Protein AF-A0A7W0GDZ5-F1 (afdb_monomer)

pLDDT: mean 88.24, std 15.5, range [43.22, 98.62]

Secondary structure (DSSP, 8-state):
-HHHHHTTTT---EEEE--HHHHHHHHHH--SS-SPPPPTT-S--HHHHHHHHHTTTT---SEEEETTTS-HHHHHHHHHHHHHT----HHHHHTSPPPTTPPPPP----

Solvent-accessible surface area (backbone atoms only — not comparable to full-atom values): 6951 Å² total; per-residue (Å²): 111,69,36,57,72,38,42,87,46,89,44,68,38,74,39,83,41,63,58,66,70,61,54,50,56,53,32,60,69,49,84,83,71,81,59,87,42,65,48,95,91,56,66,78,50,64,72,56,54,53,44,68,60,57,79,53,67,82,78,66,47,63,46,75,40,50,65,78,82,39,54,73,67,56,44,50,52,53,50,51,54,50,64,72,74,48,81,43,55,32,30,53,63,62,47,49,77,79,69,90,79,76,82,77,79,79,78,80,77,131

Nearest PDB structures (foldseek):
  1tq6-assembly1_A  TM=3.053E-01  e=3.419E+00  Mus musculus

Radius of gyration: 17.25 Å; Cα contacts (8 Å, |Δi|>4): 100; chains: 1; bounding box: 41×34×42 Å

Structure (mmCIF, N/CA/C/O backbone):
data_AF-A0A7W0GDZ5-F1
#
_entry.id   AF-A0A7W0GDZ5-F1
#
loop_
_atom_site.group_PDB
_atom_site.id
_atom_site.type_symbol
_atom_site.label_atom_id
_atom_site.label_alt_id
_atom_site.label_comp_id
_atom_site.label_asym_id
_atom_site.label_entity_id
_atom_site.label_seq_id
_atom_site.pdbx_PDB_ins_code
_atom_site.Cartn_x
_atom_site.Cartn_y
_atom_site.Cartn_z
_atom_site.occupancy
_atom_site.B_iso_or_equiv
_atom_site.auth_seq_id
_atom_site.auth_comp_id
_atom_site.auth_asym_id
_atom_site.auth_atom_id
_atom_site.pdbx_PDB_model_num
ATOM 1 N N . ILE A 1 1 ? -4.779 -16.532 7.957 1.00 65.69 1 ILE A N 1
ATOM 2 C CA . ILE A 1 1 ? -3.820 -16.635 9.088 1.00 65.69 1 ILE A CA 1
ATOM 3 C C . ILE A 1 1 ? -3.571 -15.256 9.709 1.00 65.69 1 ILE A C 1
ATOM 5 O O . ILE A 1 1 ? -4.036 -15.053 10.818 1.00 65.69 1 ILE A O 1
ATOM 9 N N . ALA A 1 2 ? -2.979 -14.276 9.007 1.00 82.25 2 ALA A N 1
ATOM 10 C CA . ALA A 1 2 ? -2.765 -12.927 9.569 1.00 82.25 2 ALA A CA 1
ATOM 11 C C . ALA A 1 2 ? -4.069 -12.173 9.910 1.00 82.25 2 ALA A C 1
ATOM 13 O O . ALA A 1 2 ? -4.228 -11.707 11.032 1.00 82.25 2 ALA A O 1
ATOM 14 N N . ALA A 1 3 ? -5.035 -12.116 8.984 1.00 86.88 3 ALA A N 1
ATOM 15 C CA . ALA A 1 3 ? -6.295 -11.400 9.222 1.00 86.88 3 ALA A CA 1
ATOM 16 C C . ALA A 1 3 ? -7.074 -11.944 10.433 1.00 86.88 3 ALA A C 1
ATOM 18 O O . ALA A 1 3 ? -7.614 -11.177 11.217 1.00 86.88 3 ALA A O 1
ATOM 19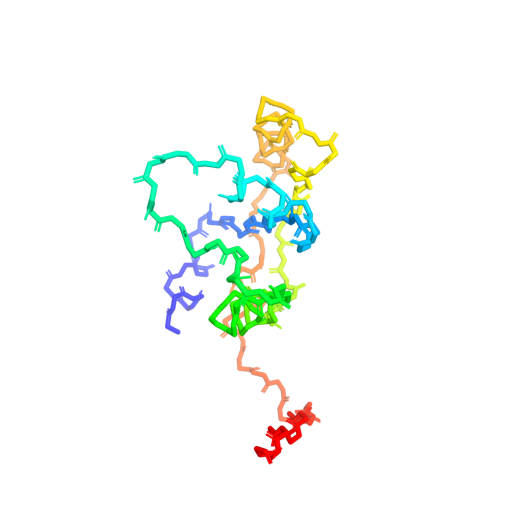 N N . THR A 1 4 ? -7.078 -13.266 10.630 1.00 87.75 4 THR A N 1
ATOM 20 C CA . THR A 1 4 ? -7.722 -13.918 11.779 1.00 87.75 4 THR A CA 1
ATOM 21 C C . THR A 1 4 ? -7.063 -13.541 13.104 1.00 87.75 4 THR A C 1
ATOM 23 O O . THR A 1 4 ? -7.770 -13.292 14.070 1.00 87.75 4 THR A O 1
ATOM 26 N N . ALA A 1 5 ? -5.729 -13.474 13.151 1.00 90.50 5 ALA A N 1
ATOM 27 C CA . ALA A 1 5 ? -5.000 -13.103 14.364 1.00 90.50 5 ALA A CA 1
ATOM 28 C C . ALA A 1 5 ? -5.194 -11.624 14.741 1.00 90.50 5 ALA A C 1
ATOM 30 O O . ALA A 1 5 ? -5.177 -11.281 15.918 1.00 90.50 5 ALA A O 1
ATOM 31 N N . LEU A 1 6 ? -5.392 -10.754 13.747 1.00 92.69 6 LEU A N 1
ATOM 32 C CA . LEU A 1 6 ? -5.510 -9.307 13.943 1.00 92.69 6 LEU A CA 1
ATOM 33 C C . LEU A 1 6 ? -6.954 -8.820 14.139 1.00 92.69 6 LEU A C 1
ATOM 35 O O . LEU A 1 6 ? -7.145 -7.664 14.496 1.00 92.69 6 LEU A O 1
ATOM 39 N N . ARG A 1 7 ? -7.967 -9.671 13.923 1.00 88.56 7 ARG A N 1
ATOM 40 C CA . ARG A 1 7 ? -9.383 -9.253 13.896 1.00 88.56 7 ARG A CA 1
ATOM 41 C C . ARG A 1 7 ? -9.919 -8.717 15.231 1.00 88.56 7 ARG A C 1
ATOM 43 O O . ARG A 1 7 ? -10.827 -7.901 15.213 1.00 88.56 7 ARG A O 1
ATOM 50 N N . GLU A 1 8 ? -9.389 -9.201 16.357 1.00 87.75 8 GLU A N 1
ATOM 51 C CA . GLU A 1 8 ? -9.818 -8.796 17.711 1.00 87.75 8 GLU A CA 1
ATOM 52 C C . GLU A 1 8 ? -8.930 -7.686 18.293 1.00 87.75 8 GLU A C 1
ATOM 54 O O . GLU A 1 8 ? -9.124 -7.246 19.424 1.00 87.75 8 GLU A O 1
ATOM 59 N N . LEU A 1 9 ? -7.914 -7.254 17.543 1.00 91.25 9 LEU A N 1
ATOM 60 C CA . LEU A 1 9 ? -7.034 -6.165 17.937 1.00 91.25 9 LEU A CA 1
ATOM 61 C C . LEU A 1 9 ? -7.522 -4.864 17.292 1.00 91.25 9 LEU A C 1
ATOM 63 O O . LEU A 1 9 ? -8.132 -4.907 16.222 1.00 91.25 9 LEU A O 1
ATOM 67 N N . PRO A 1 10 ? -7.200 -3.692 17.868 1.00 90.81 10 PRO A N 1
ATOM 68 C CA . PRO A 1 10 ? -7.439 -2.395 17.233 1.00 90.81 10 PRO A CA 1
ATOM 69 C C . PRO A 1 10 ? -6.444 -2.153 16.079 1.00 90.81 10 PRO A C 1
ATOM 71 O O . PRO A 1 10 ? -5.748 -1.140 16.029 1.00 90.81 10 PRO A O 1
ATOM 74 N N . ALA A 1 11 ? -6.318 -3.128 15.181 1.00 94.31 11 ALA A N 1
ATOM 75 C CA . ALA A 1 11 ? -5.389 -3.131 14.070 1.00 94.31 11 ALA A CA 1
ATOM 76 C C . ALA A 1 11 ? -6.023 -2.478 12.839 1.00 94.31 11 ALA A C 1
ATOM 78 O O . ALA A 1 11 ? -7.198 -2.680 12.537 1.00 94.31 11 ALA A O 1
ATOM 79 N N . TYR A 1 12 ? -5.204 -1.734 12.102 1.00 96.44 12 TYR A N 1
ATOM 80 C CA . 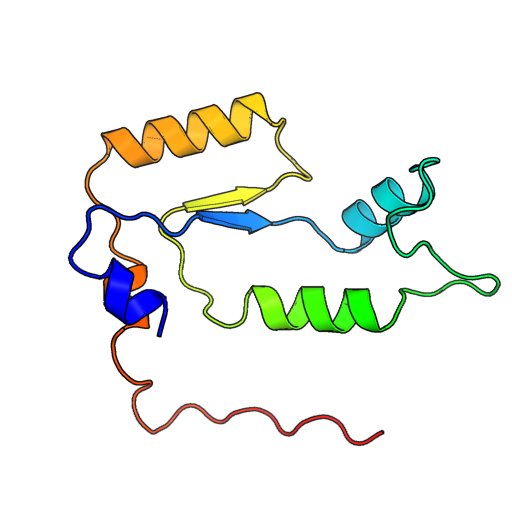TYR A 1 12 ? -5.590 -1.080 10.858 1.00 96.44 12 TYR A CA 1
ATOM 81 C C . TYR A 1 12 ? -4.855 -1.741 9.702 1.00 96.44 12 TYR A C 1
ATOM 83 O O . TYR A 1 12 ? -3.658 -2.024 9.800 1.00 96.44 12 TYR A O 1
ATOM 91 N N . LEU A 1 13 ? -5.552 -1.954 8.592 1.00 96.44 13 LEU A N 1
ATOM 92 C CA . LEU A 1 13 ? -4.939 -2.385 7.345 1.00 96.44 13 LEU A CA 1
ATOM 93 C C . LEU A 1 13 ? -4.851 -1.192 6.394 1.00 96.44 13 LEU A C 1
ATOM 95 O O . LEU A 1 13 ? -5.861 -0.736 5.862 1.00 96.44 13 LEU A O 1
ATOM 99 N N . ILE A 1 14 ? -3.634 -0.690 6.179 1.00 97.50 14 ILE A N 1
ATOM 100 C CA . ILE A 1 14 ? -3.376 0.481 5.334 1.00 97.50 14 ILE A CA 1
ATOM 101 C C . ILE A 1 14 ? -2.882 0.035 3.959 1.00 97.50 14 ILE A C 1
ATOM 103 O O . ILE A 1 14 ? -1.891 -0.688 3.843 1.00 97.50 14 ILE A O 1
ATOM 107 N N . GLY A 1 15 ? -3.572 0.474 2.910 1.00 96.88 15 GLY A N 1
ATOM 108 C CA . GLY A 1 15 ? -3.201 0.203 1.528 1.00 96.88 15 GLY A CA 1
ATOM 109 C C . GLY A 1 15 ? -2.223 1.250 1.021 1.00 96.88 15 GLY A C 1
ATOM 110 O O . GLY A 1 15 ? -2.573 2.419 0.902 1.00 96.88 15 GLY A O 1
ATOM 111 N N . VAL A 1 16 ? -0.999 0.850 0.687 1.00 96.88 16 VAL A N 1
ATOM 112 C CA . VAL A 1 16 ? -0.018 1.754 0.072 1.00 96.88 16 VAL A CA 1
ATOM 113 C C . VAL A 1 16 ? -0.035 1.542 -1.435 1.00 96.88 16 VAL A C 1
ATOM 115 O O . VAL A 1 16 ? 0.361 0.486 -1.925 1.00 96.88 16 VAL A O 1
ATOM 118 N N . ARG A 1 17 ? -0.510 2.545 -2.175 1.00 96.31 17 ARG A N 1
ATOM 119 C CA . ARG A 1 17 ? -0.630 2.519 -3.633 1.00 96.31 17 ARG A CA 1
ATOM 120 C C . ARG A 1 17 ? 0.494 3.313 -4.284 1.00 96.31 17 ARG A C 1
ATOM 122 O O . ARG A 1 17 ? 0.891 4.386 -3.822 1.00 96.31 17 ARG A O 1
ATOM 129 N N . CYS A 1 18 ? 0.988 2.777 -5.390 1.00 96.56 18 CYS A N 1
ATOM 130 C CA . CYS A 1 18 ? 1.861 3.473 -6.319 1.00 96.56 18 CYS A CA 1
ATOM 131 C C . CYS A 1 18 ? 1.661 2.861 -7.716 1.00 96.56 18 CYS A C 1
ATOM 133 O O . CYS A 1 18 ? 1.719 1.631 -7.840 1.00 96.56 18 CYS A O 1
ATOM 135 N N . PRO A 1 19 ? 1.397 3.670 -8.755 1.00 95.94 19 PRO A N 1
ATOM 136 C CA . PRO A 1 19 ? 1.400 3.210 -10.135 1.00 95.94 19 PRO A CA 1
ATOM 137 C C . PRO A 1 19 ? 2.737 2.556 -10.498 1.00 95.94 19 PRO A C 1
ATOM 139 O O . PRO A 1 19 ? 3.810 2.996 -10.077 1.00 95.94 19 PRO A O 1
ATOM 142 N N . LEU A 1 20 ? 2.664 1.467 -11.259 1.00 96.12 20 LEU A N 1
ATOM 143 C CA . LEU A 1 20 ? 3.814 0.611 -11.538 1.00 96.12 20 LEU A CA 1
ATOM 144 C C . LEU A 1 20 ? 4.915 1.336 -12.331 1.00 96.12 20 LEU A C 1
ATOM 146 O O . LEU A 1 20 ? 6.097 1.107 -12.086 1.00 96.12 20 LEU A O 1
ATOM 150 N N . ASP A 1 21 ? 4.545 2.245 -13.228 1.00 95.94 21 ASP A N 1
ATOM 151 C CA . ASP A 1 21 ? 5.474 3.105 -13.967 1.00 95.94 21 ASP A CA 1
ATOM 152 C C . ASP A 1 21 ? 6.281 4.019 -13.026 1.00 95.94 21 ASP A C 1
ATOM 154 O O . ASP A 1 21 ? 7.492 4.173 -13.187 1.00 95.94 21 ASP A O 1
ATOM 158 N N . VAL A 1 22 ? 5.643 4.563 -11.983 1.00 97.38 22 VAL A N 1
ATOM 159 C CA . VAL A 1 22 ? 6.310 5.379 -10.956 1.00 97.38 22 VAL A CA 1
ATOM 160 C C . VAL A 1 22 ? 7.246 4.524 -10.105 1.00 97.38 22 VAL A C 1
ATOM 162 O O . VAL A 1 22 ? 8.357 4.959 -9.792 1.00 97.38 22 VAL A O 1
ATOM 165 N N . VAL A 1 23 ? 6.830 3.303 -9.751 1.00 96.38 23 VAL A N 1
ATOM 166 C CA . VAL A 1 23 ? 7.684 2.339 -9.038 1.00 96.38 23 VAL A CA 1
ATOM 167 C C . VAL A 1 23 ? 8.932 2.019 -9.856 1.00 96.38 23 VAL A C 1
ATOM 169 O O . VAL A 1 23 ? 10.035 2.124 -9.323 1.00 96.38 23 VAL A O 1
ATOM 172 N N . MET A 1 24 ? 8.781 1.675 -11.138 1.00 97.31 24 MET A N 1
ATOM 173 C CA . MET A 1 24 ? 9.917 1.350 -12.006 1.00 97.31 24 MET A CA 1
ATOM 174 C C . MET A 1 24 ? 10.846 2.548 -12.192 1.00 97.31 24 MET A C 1
ATOM 176 O O . MET A 1 24 ? 12.045 2.408 -11.981 1.00 97.31 24 MET A O 1
ATOM 180 N N . ARG A 1 25 ? 10.304 3.752 -12.422 1.00 96.69 25 ARG A N 1
ATOM 181 C CA . ARG A 1 25 ? 11.109 4.983 -12.501 1.00 96.69 25 ARG A CA 1
ATOM 182 C C . ARG A 1 25 ? 11.966 5.208 -11.250 1.00 96.69 25 ARG A C 1
ATOM 184 O O . ARG A 1 25 ? 13.119 5.609 -11.364 1.00 96.69 25 ARG A O 1
ATOM 191 N N . ARG A 1 26 ? 11.422 4.956 -10.052 1.00 95.69 26 ARG A N 1
ATOM 192 C CA . ARG A 1 26 ? 12.170 5.080 -8.785 1.00 95.69 26 ARG A CA 1
ATOM 193 C C . ARG A 1 26 ? 13.244 4.000 -8.636 1.00 95.69 26 ARG A C 1
ATOM 195 O O . ARG A 1 26 ? 14.325 4.305 -8.149 1.00 95.69 26 ARG A O 1
ATOM 202 N N . ARG A 1 27 ? 12.962 2.763 -9.055 1.00 95.88 27 ARG A N 1
ATOM 203 C CA . ARG A 1 27 ? 13.923 1.647 -9.008 1.00 95.88 27 ARG A CA 1
ATOM 204 C C . ARG A 1 27 ? 15.062 1.820 -10.003 1.00 95.88 27 ARG A C 1
ATOM 206 O O . ARG A 1 27 ? 16.205 1.568 -9.654 1.00 95.88 27 ARG A O 1
ATOM 213 N N . ASP A 1 28 ? 14.775 2.305 -11.202 1.00 96.06 28 ASP A N 1
ATOM 214 C CA . ASP A 1 28 ? 15.795 2.562 -12.224 1.00 96.06 28 ASP A CA 1
ATOM 215 C C . ASP A 1 28 ? 16.720 3.726 -11.826 1.00 96.06 28 ASP A C 1
ATOM 217 O O . ASP A 1 28 ? 17.888 3.757 -12.204 1.00 96.06 28 ASP A O 1
ATOM 221 N N . ALA A 1 29 ? 16.224 4.667 -11.01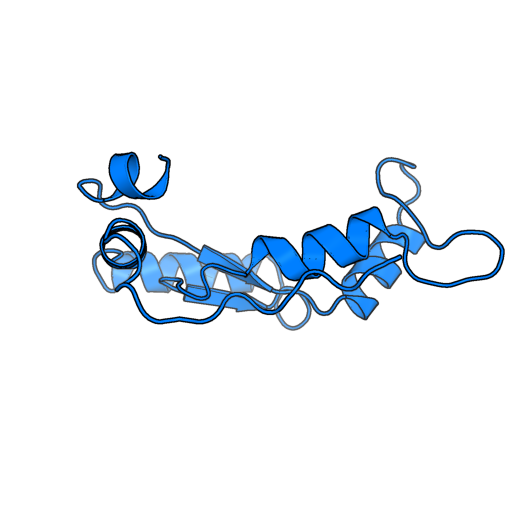3 1.00 96.19 29 ALA A N 1
ATOM 222 C CA . ALA A 1 29 ? 17.034 5.732 -10.422 1.00 96.19 29 ALA A CA 1
ATOM 223 C C . ALA A 1 29 ? 17.846 5.282 -9.190 1.00 96.19 29 ALA A C 1
ATOM 225 O O . ALA A 1 29 ? 18.784 5.980 -8.791 1.00 96.19 29 ALA A O 1
ATOM 226 N N . ASP A 1 30 ? 17.493 4.150 -8.573 1.00 94.06 30 ASP A N 1
ATOM 227 C CA . ASP A 1 30 ? 18.193 3.621 -7.407 1.00 94.06 30 ASP A CA 1
ATOM 228 C C . ASP A 1 30 ? 19.567 3.060 -7.800 1.00 94.06 30 ASP A C 1
ATOM 230 O O . ASP A 1 30 ? 19.705 2.249 -8.712 1.00 94.06 30 ASP A O 1
ATOM 234 N N . ARG A 1 31 ? 20.606 3.492 -7.082 1.00 90.81 31 ARG A N 1
ATOM 235 C CA . ARG A 1 31 ? 21.999 3.087 -7.317 1.00 90.81 31 ARG A CA 1
ATOM 236 C C . ARG A 1 31 ? 22.491 2.034 -6.331 1.00 90.81 31 ARG A C 1
ATOM 238 O O . ARG A 1 31 ? 23.627 1.588 -6.451 1.00 90.81 31 ARG A O 1
ATOM 245 N N . THR A 1 32 ? 21.669 1.647 -5.356 1.00 92.56 32 THR A N 1
ATOM 246 C CA . THR A 1 32 ? 22.048 0.643 -4.351 1.00 92.56 32 THR A CA 1
ATOM 247 C C . THR A 1 32 ? 22.079 -0.779 -4.915 1.00 92.56 32 THR A C 1
ATOM 249 O O . THR A 1 32 ? 22.706 -1.653 -4.324 1.00 92.56 32 THR A O 1
ATOM 252 N N . GLY A 1 33 ? 21.410 -1.018 -6.051 1.00 85.81 33 GLY A N 1
ATOM 253 C CA . GLY A 1 33 ? 21.319 -2.336 -6.686 1.00 85.81 33 GLY A CA 1
ATOM 254 C C . GLY A 1 33 ? 20.411 -3.326 -5.948 1.00 85.81 33 GLY A C 1
ATOM 255 O O . GLY A 1 33 ? 20.425 -4.514 -6.259 1.00 85.81 33 GLY A O 1
ATOM 256 N N . VAL A 1 34 ? 19.627 -2.861 -4.968 1.00 92.06 34 VAL A N 1
ATOM 257 C CA . VAL A 1 34 ? 18.761 -3.719 -4.141 1.00 92.06 34 VAL A CA 1
ATOM 258 C C . VAL A 1 34 ? 17.475 -4.108 -4.872 1.00 92.06 34 VAL A C 1
ATOM 260 O O . VAL A 1 34 ? 16.957 -5.211 -4.688 1.00 92.06 34 VAL A O 1
ATOM 263 N N . TYR A 1 35 ? 16.935 -3.215 -5.703 1.00 93.75 35 TYR A N 1
ATOM 264 C CA . TYR A 1 35 ? 15.691 -3.465 -6.422 1.00 93.75 35 TYR A CA 1
ATOM 265 C C . TYR A 1 35 ? 15.931 -3.997 -7.831 1.00 93.75 35 TYR A C 1
ATOM 267 O O . TYR A 1 35 ? 16.843 -3.570 -8.528 1.00 93.75 35 TYR A O 1
ATOM 275 N N . ALA A 1 36 ? 15.038 -4.881 -8.286 1.00 94.75 36 ALA A N 1
ATOM 276 C CA . ALA A 1 36 ? 14.976 -5.258 -9.693 1.00 94.75 36 ALA A CA 1
ATOM 277 C C . ALA A 1 36 ? 14.666 -4.020 -10.552 1.00 94.75 36 ALA A C 1
ATOM 279 O O . ALA A 1 36 ? 13.604 -3.408 -10.387 1.00 94.75 36 ALA A O 1
ATOM 280 N N . GLN A 1 37 ? 15.598 -3.691 -11.443 1.00 95.75 37 GLN A N 1
ATOM 281 C CA . GLN A 1 37 ? 15.525 -2.585 -12.399 1.00 95.75 37 GLN A CA 1
ATOM 282 C C . GLN A 1 37 ? 15.064 -3.084 -13.771 1.00 95.75 37 GLN A C 1
ATOM 284 O O . GLN A 1 37 ? 15.027 -4.291 -14.030 1.00 95.75 37 GLN A O 1
ATOM 289 N N . THR A 1 38 ? 14.720 -2.153 -14.653 1.00 95.81 38 THR A N 1
ATOM 290 C CA . THR A 1 38 ? 14.428 -2.427 -16.060 1.00 95.81 38 THR A CA 1
ATOM 291 C C . THR A 1 38 ? 15.640 -3.105 -16.727 1.00 95.81 38 THR A C 1
ATOM 293 O O . THR A 1 38 ? 16.742 -2.550 -16.696 1.00 95.81 38 THR A O 1
ATOM 296 N N . PRO A 1 39 ? 15.487 -4.305 -17.320 1.00 93.50 39 PRO A N 1
ATOM 297 C CA . PRO A 1 39 ? 16.603 -5.033 -17.913 1.00 93.50 39 PRO A CA 1
ATOM 298 C C . PRO A 1 39 ? 17.038 -4.420 -19.257 1.00 93.50 39 PRO A C 1
ATOM 300 O O . PRO A 1 39 ? 16.271 -3.684 -19.891 1.00 93.50 39 PRO A O 1
ATOM 303 N N . PRO A 1 40 ? 18.241 -4.765 -19.756 1.00 90.06 40 PRO A N 1
ATOM 304 C CA . PRO A 1 40 ? 18.626 -4.467 -21.132 1.00 90.06 40 PRO A CA 1
ATOM 305 C C . PRO A 1 40 ? 17.598 -5.061 -22.109 1.00 90.06 40 PRO A C 1
ATOM 307 O O . PRO A 1 40 ? 17.333 -6.259 -22.077 1.00 90.06 40 PRO A O 1
ATOM 310 N N . GLY A 1 41 ? 17.002 -4.218 -22.956 1.00 90.31 41 GLY A N 1
ATOM 311 C CA . GLY A 1 41 ? 15.871 -4.590 -23.823 1.00 90.31 41 GLY A CA 1
ATOM 312 C C . GLY A 1 41 ? 14.509 -4.069 -23.348 1.00 90.31 41 GLY A C 1
ATOM 313 O O . GLY A 1 41 ? 13.538 -4.149 -24.096 1.00 90.31 41 GLY A O 1
ATOM 314 N N . GLY A 1 42 ? 14.446 -3.463 -22.159 1.00 93.44 42 GLY A N 1
ATOM 315 C CA . GLY A 1 42 ? 13.241 -2.833 -21.627 1.00 93.44 42 GLY A CA 1
ATOM 316 C C . GLY A 1 42 ? 12.262 -3.820 -20.987 1.00 93.44 42 GLY A C 1
ATOM 317 O O . GLY A 1 42 ? 12.557 -4.996 -20.785 1.00 93.44 42 GLY A O 1
ATOM 318 N N . GLY A 1 43 ? 11.070 -3.319 -20.661 1.00 95.00 43 GLY A N 1
ATOM 319 C CA . GLY A 1 43 ? 10.014 -4.100 -20.016 1.00 95.00 43 GLY A CA 1
ATOM 320 C C . GLY A 1 43 ? 10.120 -4.144 -18.490 1.00 95.00 43 GLY A C 1
ATOM 321 O O . GLY A 1 43 ? 11.119 -3.766 -17.886 1.00 95.00 43 GLY A O 1
ATOM 322 N N . ILE A 1 44 ? 9.039 -4.587 -17.852 1.00 96.62 44 ILE A N 1
ATOM 323 C CA . ILE A 1 44 ? 8.943 -4.647 -16.392 1.00 96.62 44 ILE A CA 1
ATOM 324 C C . ILE A 1 44 ? 9.355 -6.048 -15.938 1.00 96.62 44 ILE A C 1
ATOM 326 O O . ILE A 1 44 ? 8.808 -7.021 -16.464 1.00 96.62 44 ILE A O 1
ATOM 330 N N . PRO A 1 45 ? 10.266 -6.194 -1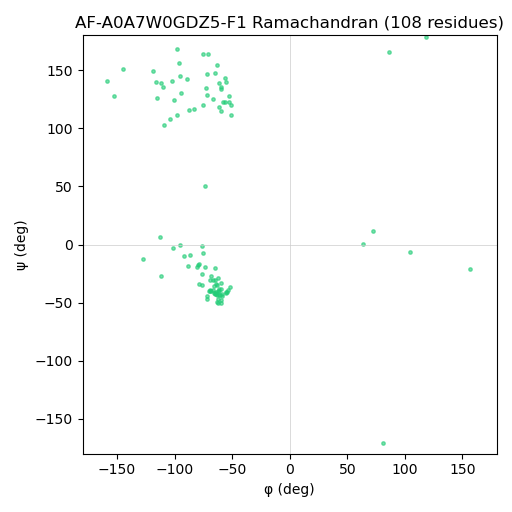4.956 1.00 95.94 45 PRO A N 1
ATOM 331 C CA . PRO A 1 45 ? 10.669 -7.514 -14.499 1.00 95.94 45 PRO A CA 1
ATOM 332 C C . PRO A 1 45 ? 9.478 -8.306 -13.953 1.00 95.94 45 PRO A C 1
ATOM 334 O O . PRO A 1 45 ? 8.697 -7.818 -13.134 1.00 95.94 45 PRO A O 1
ATOM 337 N N . GLU A 1 46 ? 9.378 -9.565 -14.366 1.00 95.62 46 GLU A N 1
ATOM 338 C CA . GLU A 1 46 ? 8.254 -10.447 -14.043 1.00 95.62 46 GLU A CA 1
ATOM 339 C C . GLU A 1 46 ? 7.940 -10.562 -12.532 1.00 95.62 46 GLU A C 1
ATOM 341 O O . GLU A 1 46 ? 6.761 -10.535 -12.163 1.00 95.62 46 GLU A O 1
ATOM 346 N N . PRO A 1 47 ? 8.931 -10.619 -11.613 1.00 93.81 47 PRO A N 1
ATOM 347 C CA . PRO A 1 47 ? 8.645 -10.598 -10.177 1.00 93.81 47 PRO A CA 1
ATOM 348 C C . PRO A 1 47 ? 7.906 -9.332 -9.720 1.00 93.81 47 PRO A C 1
ATOM 350 O O . PRO A 1 47 ? 7.076 -9.399 -8.814 1.00 93.81 47 PRO A O 1
ATOM 353 N N . VAL A 1 48 ? 8.169 -8.186 -10.358 1.00 95.94 48 VAL A N 1
ATOM 354 C CA . VAL A 1 48 ? 7.519 -6.906 -10.040 1.00 95.94 48 VAL A CA 1
ATOM 355 C C . VAL A 1 48 ? 6.065 -6.917 -10.495 1.00 95.94 48 VAL A C 1
ATOM 357 O O . VAL A 1 48 ? 5.194 -6.536 -9.717 1.00 95.94 48 VAL A O 1
ATOM 360 N N . LEU A 1 49 ? 5.783 -7.417 -11.703 1.00 95.38 49 LEU A N 1
ATOM 361 C CA . LEU A 1 49 ? 4.415 -7.561 -12.217 1.00 95.38 49 LEU A CA 1
ATOM 362 C C . LEU A 1 49 ? 3.567 -8.472 -11.326 1.00 95.38 49 LEU A C 1
ATOM 364 O O . LEU A 1 49 ? 2.460 -8.108 -10.922 1.00 95.38 49 LEU A O 1
ATOM 368 N N . ARG A 1 50 ? 4.109 -9.642 -10.964 1.00 95.69 50 ARG A N 1
ATOM 369 C CA . ARG A 1 50 ? 3.421 -10.597 -10.084 1.00 95.69 50 ARG A CA 1
ATOM 370 C C . ARG A 1 50 ? 3.127 -9.993 -8.719 1.00 95.69 50 ARG A C 1
ATOM 372 O O . ARG A 1 50 ? 2.020 -10.168 -8.214 1.00 95.69 50 ARG A O 1
ATOM 379 N N . TRP A 1 51 ? 4.091 -9.274 -8.144 1.00 94.12 51 TRP A N 1
ATOM 380 C CA . TRP A 1 51 ? 3.896 -8.576 -6.878 1.00 94.12 51 TRP A CA 1
ATOM 381 C C . TRP A 1 51 ? 2.810 -7.503 -6.986 1.00 94.12 51 TRP A C 1
ATOM 383 O O . TRP A 1 51 ? 1.874 -7.515 -6.190 1.00 94.12 51 TRP A O 1
ATOM 393 N N . GLN A 1 52 ? 2.894 -6.630 -7.995 1.00 93.88 52 GLN A N 1
ATOM 394 C CA . GLN A 1 52 ? 1.942 -5.537 -8.212 1.00 93.88 52 GLN A CA 1
ATOM 395 C C . GLN A 1 52 ? 0.498 -6.045 -8.307 1.00 93.88 52 GLN A C 1
ATOM 397 O O . GLN A 1 52 ? -0.410 -5.435 -7.746 1.00 93.88 52 GLN A O 1
ATOM 402 N N . HIS A 1 53 ? 0.288 -7.172 -8.990 1.00 90.94 53 HIS A N 1
ATOM 403 C CA . HIS A 1 53 ? -1.025 -7.798 -9.095 1.00 90.94 53 HIS A CA 1
ATOM 404 C C . HIS A 1 53 ? -1.466 -8.451 -7.775 1.00 90.94 53 HIS A C 1
ATOM 406 O O . HIS A 1 53 ? -2.598 -8.269 -7.334 1.00 90.94 53 HIS A O 1
ATOM 412 N N . ALA A 1 54 ? -0.587 -9.228 -7.135 1.00 93.62 54 ALA A N 1
ATOM 413 C CA . ALA A 1 54 ? -0.959 -10.066 -5.997 1.00 93.62 54 ALA A CA 1
ATOM 414 C C . ALA A 1 54 ? -1.150 -9.288 -4.685 1.00 93.62 54 ALA A C 1
ATOM 416 O O . ALA A 1 54 ? -2.014 -9.647 -3.884 1.00 93.62 54 ALA A O 1
ATOM 417 N N . VAL A 1 55 ? -0.364 -8.232 -4.452 1.00 92.00 55 VAL A N 1
ATOM 418 C CA . VAL A 1 55 ? -0.294 -7.549 -3.145 1.00 92.00 55 VAL A CA 1
ATOM 419 C C . VAL A 1 55 ? -1.608 -6.867 -2.743 1.00 92.00 55 VAL A C 1
ATOM 421 O O . VAL A 1 55 ? -1.861 -6.644 -1.560 1.00 92.00 55 VAL A O 1
ATOM 424 N N . HIS A 1 56 ? -2.480 -6.595 -3.713 1.00 91.31 56 HIS A N 1
ATOM 425 C CA . HIS A 1 56 ? -3.741 -5.890 -3.500 1.00 91.31 56 HIS A CA 1
ATOM 426 C C . HIS A 1 56 ? -4.997 -6.739 -3.707 1.00 91.31 56 HIS A C 1
ATOM 428 O O . HIS A 1 56 ? -6.100 -6.203 -3.635 1.00 91.31 56 HIS A O 1
ATOM 434 N N . VAL A 1 57 ? -4.853 -8.052 -3.920 1.00 90.62 57 VAL A N 1
ATOM 435 C CA . VAL A 1 57 ? -5.977 -8.987 -4.126 1.00 90.62 57 VAL A CA 1
ATOM 436 C C . VAL A 1 57 ? -7.064 -8.909 -3.042 1.00 90.62 57 VAL A C 1
ATOM 438 O O . VAL A 1 57 ? -8.233 -9.015 -3.407 1.00 90.62 57 VAL A O 1
ATOM 441 N N . PRO A 1 58 ? -6.761 -8.690 -1.743 1.00 86.56 58 PRO A N 1
ATOM 442 C CA . PRO A 1 58 ? -7.813 -8.543 -0.740 1.00 86.56 58 PRO A CA 1
ATOM 443 C C . PRO A 1 58 ? -8.732 -7.339 -0.982 1.00 86.56 58 PRO A C 1
ATOM 445 O O . PRO A 1 58 ? -9.883 -7.383 -0.571 1.00 86.56 58 PRO A O 1
ATOM 448 N N . GLY A 1 59 ? -8.234 -6.271 -1.618 1.00 90.38 59 GLY A N 1
ATOM 449 C CA . GLY A 1 59 ? -9.015 -5.091 -2.015 1.00 90.38 59 GLY A CA 1
ATOM 450 C C . GLY A 1 59 ? -9.639 -4.273 -0.878 1.00 90.38 59 GLY A C 1
ATOM 451 O O . GLY A 1 59 ? -10.314 -3.287 -1.150 1.00 90.38 59 GLY A O 1
ATOM 452 N N . VAL A 1 60 ? -9.425 -4.666 0.378 1.00 94.12 60 VAL A N 1
ATOM 453 C CA . VAL A 1 60 ? -10.041 -4.067 1.563 1.00 94.12 60 VAL A CA 1
ATOM 454 C C . VAL A 1 60 ? -8.963 -3.420 2.420 1.00 94.12 60 VAL A C 1
ATOM 456 O O . VAL A 1 60 ? -8.000 -4.080 2.811 1.00 94.12 60 VAL A O 1
ATOM 459 N N . TYR A 1 61 ? -9.163 -2.142 2.739 1.00 96.69 61 TYR A N 1
ATOM 460 C CA . TYR A 1 61 ? -8.276 -1.327 3.562 1.00 96.69 61 TYR A CA 1
ATOM 461 C C . TYR A 1 61 ? -9.101 -0.353 4.406 1.00 96.69 61 TYR A C 1
ATOM 463 O O . TYR A 1 61 ? -10.174 0.080 3.993 1.00 96.69 61 TYR A O 1
ATOM 471 N N . ASP A 1 62 ? -8.585 0.023 5.572 1.00 97.44 62 ASP A N 1
ATOM 472 C CA . ASP A 1 62 ? -9.170 1.077 6.409 1.00 97.44 62 ASP A CA 1
ATOM 473 C C . ASP A 1 62 ? -8.881 2.481 5.870 1.00 97.44 62 ASP A C 1
ATOM 475 O O . ASP A 1 62 ? -9.608 3.427 6.173 1.00 97.44 62 ASP A O 1
ATOM 479 N N . LEU A 1 63 ? -7.789 2.604 5.114 1.00 98.19 63 LEU A N 1
ATOM 480 C CA . LEU A 1 63 ? -7.343 3.789 4.394 1.00 98.19 63 LEU A CA 1
ATOM 481 C C . LEU A 1 63 ? -6.398 3.339 3.277 1.00 98.19 63 LEU A C 1
ATOM 483 O O . LEU A 1 63 ? -5.548 2.472 3.496 1.00 98.19 63 LEU A O 1
ATOM 487 N N . GLU A 1 64 ? -6.497 3.970 2.111 1.00 97.94 64 GLU A N 1
ATOM 488 C CA . GLU A 1 64 ? -5.481 3.872 1.066 1.00 97.94 64 GLU A CA 1
ATOM 489 C C . GLU A 1 64 ? -4.733 5.201 0.930 1.00 97.94 64 GLU A C 1
ATOM 491 O O . GLU A 1 64 ? -5.341 6.268 0.906 1.00 97.94 64 GLU A O 1
ATOM 496 N N . VAL A 1 65 ? -3.407 5.133 0.823 1.00 98.31 65 VAL A N 1
ATOM 497 C CA . VAL A 1 65 ? -2.534 6.283 0.559 1.00 98.31 65 VAL A CA 1
ATOM 498 C C . VAL A 1 65 ? -1.841 6.100 -0.785 1.00 98.31 65 VAL A C 1
ATOM 500 O O . VAL A 1 65 ? -1.407 4.996 -1.122 1.00 98.31 65 VAL A O 1
ATOM 503 N N . ASN A 1 66 ? -1.721 7.174 -1.567 1.00 97.75 66 ASN A N 1
ATOM 504 C CA . ASN A 1 66 ? -1.066 7.135 -2.871 1.00 97.75 66 ASN A CA 1
ATOM 505 C C . ASN A 1 66 ? 0.280 7.866 -2.840 1.00 97.75 66 ASN A C 1
ATOM 507 O O . ASN A 1 66 ? 0.362 9.086 -2.950 1.00 97.75 66 ASN A O 1
ATOM 511 N N . THR A 1 67 ? 1.356 7.088 -2.796 1.00 97.69 67 THR A N 1
ATOM 512 C CA . THR A 1 67 ? 2.734 7.599 -2.699 1.00 97.69 67 THR A CA 1
ATOM 513 C C . THR A 1 67 ? 3.287 8.163 -4.010 1.00 97.69 67 THR A C 1
ATOM 515 O O . THR A 1 67 ? 4.441 8.593 -4.058 1.00 97.69 67 THR A O 1
ATOM 518 N N . SER A 1 68 ? 2.511 8.130 -5.098 1.00 97.44 68 SER A N 1
ATOM 519 C CA . SER A 1 68 ? 2.841 8.854 -6.333 1.00 97.44 68 SER A CA 1
ATOM 520 C C . SER A 1 68 ? 2.309 10.284 -6.354 1.00 97.44 68 SER A C 1
ATOM 522 O O . SER A 1 68 ? 2.806 11.082 -7.143 1.00 97.44 68 SER A O 1
ATOM 524 N N . LEU A 1 69 ? 1.331 10.591 -5.496 1.00 97.44 69 LEU A N 1
ATOM 525 C CA . LEU A 1 69 ? 0.672 11.896 -5.424 1.00 97.44 69 LEU A CA 1
ATOM 526 C C . LEU A 1 69 ? 0.997 12.652 -4.136 1.00 97.44 69 LEU A C 1
ATOM 528 O O . LEU A 1 69 ? 0.960 13.876 -4.143 1.00 97.44 69 LEU A O 1
ATOM 532 N N . SER A 1 70 ? 1.316 11.928 -3.063 1.00 97.44 70 SER A N 1
ATOM 533 C CA . SER A 1 70 ? 1.556 12.497 -1.739 1.00 97.44 70 SER A CA 1
ATOM 534 C C . SER A 1 70 ? 2.969 12.224 -1.240 1.00 97.44 70 SER A C 1
ATOM 536 O O . SER A 1 70 ? 3.568 11.183 -1.542 1.00 97.44 70 SER A O 1
ATOM 538 N N . THR A 1 71 ? 3.488 13.151 -0.440 1.00 97.75 71 THR A N 1
ATOM 539 C CA . THR A 1 71 ? 4.750 12.973 0.280 1.00 97.75 71 THR A CA 1
ATOM 540 C C . THR A 1 71 ? 4.598 11.950 1.413 1.00 97.75 71 THR A C 1
ATOM 542 O O . THR A 1 71 ? 3.475 11.618 1.821 1.00 97.75 71 THR A O 1
ATOM 545 N N . PRO A 1 72 ? 5.711 11.419 1.952 1.00 97.75 72 PRO A N 1
ATOM 546 C CA . PRO A 1 72 ? 5.668 10.574 3.142 1.00 97.75 72 PRO A CA 1
ATOM 547 C C . PRO A 1 72 ? 4.956 11.236 4.332 1.00 97.75 72 PRO A C 1
ATOM 549 O O . PRO A 1 72 ? 4.159 10.581 5.002 1.00 97.75 72 PRO A O 1
ATOM 552 N N . GLU A 1 73 ? 5.191 12.528 4.566 1.00 98.56 73 GLU A N 1
ATOM 553 C CA . GLU A 1 73 ? 4.598 13.297 5.664 1.00 98.56 73 GLU A CA 1
ATOM 554 C C . GLU A 1 73 ? 3.082 13.441 5.498 1.00 98.56 73 GLU A C 1
ATOM 556 O O . GLU A 1 73 ? 2.331 13.249 6.454 1.00 98.56 73 GLU A O 1
ATOM 561 N N . GLU A 1 74 ? 2.611 13.705 4.278 1.00 98.56 74 GLU A N 1
ATOM 562 C CA . GLU A 1 74 ? 1.181 13.773 3.963 1.00 98.56 74 GLU A CA 1
ATOM 563 C C . GLU A 1 74 ? 0.500 12.413 4.154 1.00 98.56 74 GLU A C 1
ATOM 565 O O . GLU A 1 74 ? -0.575 12.328 4.753 1.00 98.56 74 GLU A O 1
ATOM 570 N N . CYS A 1 75 ? 1.146 11.326 3.715 1.00 98.62 75 CYS A N 1
ATOM 571 C CA . CYS A 1 75 ? 0.643 9.970 3.941 1.00 98.62 75 CYS A CA 1
ATOM 572 C C . CYS A 1 75 ? 0.552 9.653 5.442 1.00 98.62 75 CYS A C 1
ATOM 574 O O . CYS A 1 75 ? -0.450 9.102 5.899 1.00 98.62 75 CYS A O 1
ATOM 576 N N . ALA A 1 76 ? 1.574 10.020 6.220 1.00 98.44 76 ALA A N 1
ATOM 577 C CA . ALA A 1 76 ? 1.584 9.831 7.667 1.00 98.44 76 ALA A CA 1
ATOM 578 C C . ALA A 1 76 ? 0.485 10.653 8.361 1.00 98.44 76 ALA A C 1
ATOM 580 O O 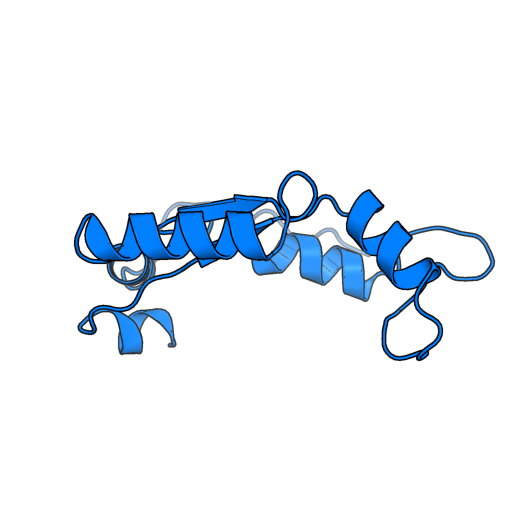. ALA A 1 76 ? -0.201 10.134 9.241 1.00 98.44 76 ALA A O 1
ATOM 581 N N . GLY A 1 77 ? 0.258 11.897 7.930 1.00 98.56 77 GLY A N 1
ATOM 582 C CA . GLY A 1 77 ? -0.834 12.740 8.420 1.00 98.56 77 GLY A CA 1
ATOM 583 C C . GLY A 1 77 ? -2.220 12.157 8.122 1.00 98.56 77 GLY A C 1
ATOM 584 O O . GLY A 1 77 ? -3.097 12.161 8.992 1.00 98.56 77 GLY A O 1
ATOM 585 N N . ALA A 1 78 ? -2.411 11.578 6.933 1.00 98.50 78 ALA A N 1
ATOM 586 C CA . ALA A 1 78 ? -3.644 10.873 6.583 1.00 98.50 78 ALA A CA 1
ATOM 587 C C . ALA A 1 78 ? -3.864 9.633 7.466 1.00 98.50 78 ALA A C 1
ATOM 589 O O . ALA A 1 78 ? -4.970 9.416 7.966 1.00 98.50 78 ALA A O 1
ATOM 590 N N . ILE A 1 79 ? -2.806 8.854 7.724 1.00 98.38 79 ILE A N 1
ATOM 591 C CA . ILE A 1 79 ? -2.860 7.705 8.639 1.00 98.38 79 ILE A CA 1
ATOM 592 C C . ILE A 1 79 ? -3.212 8.168 10.056 1.00 98.38 79 ILE A C 1
ATOM 594 O O . ILE A 1 79 ? -4.119 7.605 10.663 1.00 98.38 79 ILE A O 1
ATOM 598 N N . LEU A 1 80 ? -2.567 9.220 10.569 1.00 98.25 80 LEU A N 1
ATOM 599 C CA . LEU A 1 80 ? -2.868 9.771 11.892 1.00 98.25 80 LEU A CA 1
ATOM 600 C C . LEU A 1 80 ? -4.335 10.212 12.003 1.00 98.25 80 LEU A C 1
ATOM 602 O O . LEU A 1 80 ? -5.005 9.880 12.978 1.00 98.25 80 LEU A O 1
ATOM 606 N N . THR A 1 81 ? -4.849 10.891 10.977 1.00 98.31 81 THR A N 1
ATOM 607 C CA . THR A 1 81 ? -6.261 11.296 10.899 1.00 98.31 81 THR A CA 1
ATOM 608 C C . THR A 1 81 ? -7.197 10.085 10.904 1.00 98.31 81 THR A C 1
ATOM 610 O O . THR A 1 81 ? -8.242 10.099 11.550 1.00 98.31 81 THR A O 1
ATOM 613 N N . ARG A 1 82 ? -6.826 8.992 10.226 1.00 97.81 82 ARG A N 1
ATOM 614 C CA . ARG A 1 82 ? -7.618 7.757 10.252 1.00 97.81 82 ARG A CA 1
ATOM 615 C C . ARG A 1 82 ? -7.619 7.104 11.633 1.00 97.81 82 ARG A C 1
ATOM 617 O O . ARG A 1 82 ? -8.668 6.606 12.035 1.00 97.81 82 ARG A O 1
ATOM 624 N N . LEU A 1 83 ? -6.489 7.107 12.342 1.00 96.81 83 LEU A N 1
ATOM 625 C CA . LEU A 1 83 ? -6.371 6.530 13.686 1.00 96.81 83 LEU A CA 1
ATOM 626 C C . LEU A 1 83 ? -7.263 7.250 14.710 1.00 96.81 83 LEU A C 1
ATOM 628 O O . LEU A 1 83 ? -7.795 6.609 15.613 1.00 96.81 83 LEU A O 1
ATOM 632 N N . THR A 1 84 ? -7.448 8.565 14.572 1.00 96.81 84 THR A N 1
ATOM 633 C CA . THR A 1 84 ? -8.284 9.363 15.487 1.00 96.81 84 THR A CA 1
ATOM 634 C C . THR A 1 84 ? -9.779 9.262 15.176 1.00 96.81 84 THR A C 1
ATOM 636 O O . THR A 1 84 ? -10.599 9.522 16.053 1.00 96.81 84 THR A O 1
ATOM 639 N N . ALA A 1 85 ? -10.151 8.840 13.964 1.00 95.94 85 ALA A N 1
ATOM 640 C CA . ALA A 1 85 ? -11.544 8.706 13.530 1.00 95.94 85 ALA A CA 1
ATOM 641 C C . ALA A 1 85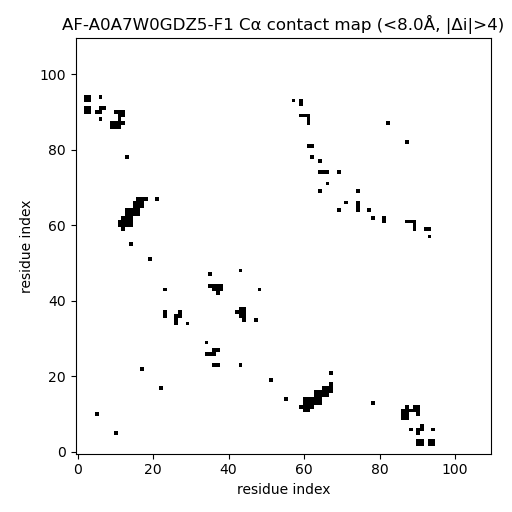 ? -12.281 7.474 14.105 1.00 95.94 85 ALA A C 1
ATOM 643 O O . ALA A 1 85 ? -13.487 7.336 13.902 1.00 95.94 85 ALA A O 1
ATOM 644 N N . GLY A 1 86 ? -11.585 6.576 14.810 1.00 93.69 86 GLY A N 1
ATOM 645 C CA . GLY A 1 86 ? -12.155 5.359 15.400 1.00 93.69 86 GLY A CA 1
ATOM 646 C C . GLY A 1 86 ? -11.539 4.070 14.840 1.00 93.69 86 GLY A C 1
ATOM 647 O O . GLY A 1 86 ? -10.680 4.138 13.965 1.00 93.69 86 GLY A O 1
ATOM 648 N N . PRO A 1 87 ? -11.958 2.885 15.320 1.00 94.38 87 PRO A N 1
ATOM 649 C CA . PRO A 1 87 ? -11.249 1.625 15.088 1.00 94.38 87 PRO A CA 1
ATOM 650 C C . PRO A 1 87 ? -11.174 1.202 13.611 1.00 94.38 87 PRO A C 1
ATOM 652 O O . PRO A 1 87 ? -12.017 1.563 12.784 1.00 94.38 87 PRO A O 1
ATOM 655 N N . GLY A 1 88 ? -10.149 0.411 13.285 1.00 94.44 88 GLY A N 1
ATOM 656 C CA . GLY A 1 88 ? -10.039 -0.307 12.015 1.00 94.44 88 GLY A CA 1
ATOM 657 C C . GLY A 1 88 ? -11.030 -1.472 11.938 1.00 94.44 88 GLY A C 1
ATOM 658 O O . GLY A 1 88 ? -11.353 -2.093 12.948 1.00 94.44 88 GLY A O 1
ATOM 659 N N . VAL A 1 89 ? -11.528 -1.763 10.739 1.00 93.25 89 VAL A N 1
ATOM 660 C CA . VAL A 1 89 ? -12.524 -2.811 10.462 1.00 93.25 89 VAL A CA 1
ATOM 661 C C . VAL A 1 89 ? -12.091 -3.768 9.348 1.00 93.25 89 VAL A C 1
ATOM 663 O O . VAL A 1 89 ? -12.689 -4.834 9.190 1.00 93.25 89 VAL A O 1
ATOM 666 N N . ALA A 1 90 ? -11.044 -3.440 8.585 1.00 94.62 90 ALA A N 1
ATOM 667 C CA . ALA A 1 90 ? -10.621 -4.225 7.424 1.00 94.62 90 ALA A CA 1
ATOM 668 C C . ALA A 1 90 ? -10.275 -5.688 7.765 1.00 94.62 90 ALA A C 1
ATOM 670 O O . ALA A 1 90 ? -10.695 -6.611 7.066 1.00 94.62 90 ALA A O 1
ATOM 671 N N . PHE A 1 91 ? -9.566 -5.947 8.869 1.00 94.31 91 PHE A N 1
ATOM 672 C CA . PHE A 1 91 ? -9.218 -7.321 9.260 1.00 94.31 91 PHE A CA 1
ATOM 673 C C . PHE A 1 91 ? -10.433 -8.171 9.662 1.00 94.31 91 PHE A C 1
ATOM 675 O O . PHE A 1 91 ? -10.447 -9.378 9.407 1.00 94.31 91 PHE A O 1
ATOM 682 N N . ALA A 1 92 ? -11.485 -7.565 10.221 1.00 90.38 92 ALA A N 1
ATOM 683 C CA . ALA A 1 92 ? -12.739 -8.264 10.507 1.00 90.38 92 ALA A CA 1
ATOM 684 C C . ALA A 1 92 ? -13.448 -8.711 9.213 1.00 90.38 92 ALA A C 1
ATOM 686 O O . ALA A 1 92 ? -14.002 -9.811 9.145 1.00 90.38 92 ALA A O 1
ATOM 687 N N . GLN A 1 93 ? -13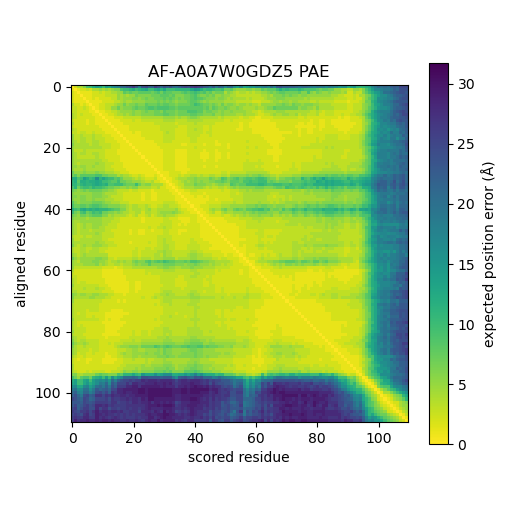.362 -7.899 8.155 1.00 89.62 93 GLN A N 1
ATOM 688 C CA . GLN A 1 93 ? -13.909 -8.230 6.836 1.00 89.62 93 GLN A CA 1
ATOM 689 C C . GLN A 1 93 ? -13.107 -9.345 6.149 1.00 89.62 93 GLN A C 1
ATOM 691 O O . GLN A 1 93 ? -13.686 -10.260 5.572 1.00 89.62 93 GLN A O 1
ATOM 696 N N . LEU A 1 94 ? -11.776 -9.314 6.269 1.00 89.00 94 LEU A N 1
ATOM 697 C CA . LEU A 1 94 ? -10.875 -10.302 5.661 1.00 89.00 94 LEU A CA 1
ATOM 698 C C . LEU A 1 94 ? -10.778 -11.634 6.418 1.00 89.00 94 LEU A C 1
ATOM 700 O O . LEU A 1 94 ? -10.266 -12.615 5.880 1.00 89.00 94 LEU A O 1
ATOM 704 N N . SER A 1 95 ? -11.206 -11.674 7.679 1.00 81.75 95 SER A N 1
ATOM 705 C CA . SER A 1 95 ? -11.204 -12.894 8.495 1.00 81.75 95 SER A CA 1
ATOM 706 C C . SER A 1 95 ? -12.464 -13.743 8.319 1.00 81.75 95 SER A C 1
ATOM 708 O O . SER A 1 95 ? -12.480 -14.887 8.775 1.00 81.75 95 SER A O 1
ATOM 710 N N . HIS A 1 96 ? -13.484 -13.234 7.619 1.00 65.75 96 HIS A N 1
ATOM 711 C CA . HIS A 1 96 ? -14.570 -14.072 7.125 1.00 65.75 96 HIS A CA 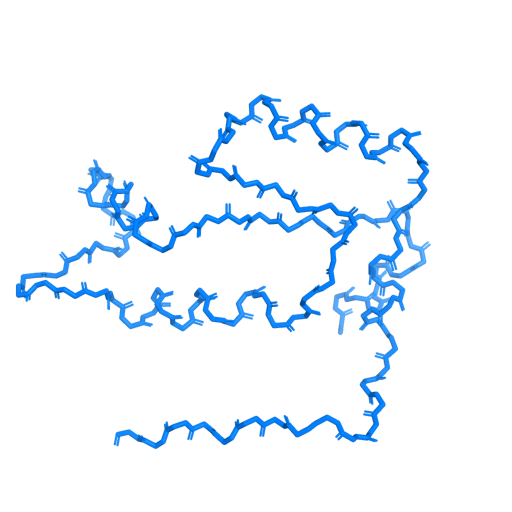1
ATOM 712 C C . HIS A 1 96 ? -14.073 -14.922 5.948 1.00 65.75 96 HIS A C 1
ATOM 714 O O . HIS A 1 96 ? -13.399 -14.392 5.060 1.00 65.75 96 HIS A O 1
ATOM 720 N N . PRO A 1 97 ? -14.388 -16.232 5.899 1.00 54.69 97 PRO A N 1
ATOM 721 C CA . PRO A 1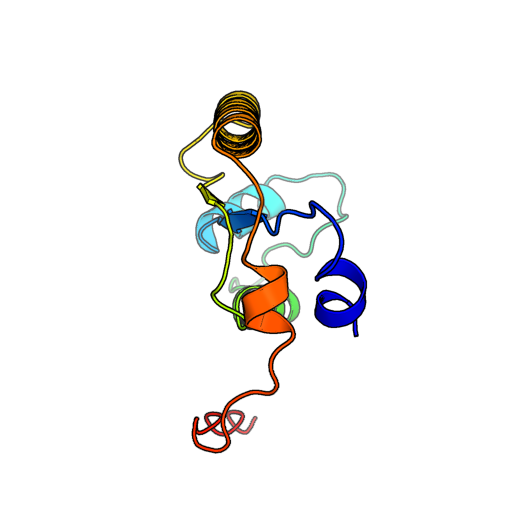 97 ? -14.098 -17.023 4.713 1.00 54.69 97 PRO A CA 1
ATOM 722 C C . PRO A 1 97 ? -14.770 -16.360 3.501 1.00 54.69 97 PRO A C 1
ATOM 724 O O . PRO A 1 97 ? -15.880 -15.829 3.644 1.00 54.69 97 PRO A O 1
ATOM 727 N N . PRO A 1 98 ? -14.135 -16.370 2.314 1.00 50.94 98 PRO A N 1
ATOM 728 C CA . PRO A 1 98 ? -14.805 -15.911 1.107 1.00 50.94 98 PRO A CA 1
ATOM 729 C C . PRO A 1 98 ? -16.133 -16.660 0.999 1.00 50.94 98 PRO A C 1
ATOM 731 O O . PRO A 1 98 ? -16.160 -17.890 1.102 1.00 50.94 98 PRO A O 1
ATOM 734 N N . ARG A 1 99 ? -17.246 -15.930 0.836 1.00 49.00 99 ARG A N 1
ATOM 735 C CA . ARG A 1 99 ? -18.522 -16.566 0.494 1.00 49.00 99 ARG A CA 1
ATOM 736 C C . ARG A 1 99 ? -18.258 -17.419 -0.742 1.00 49.00 99 ARG A C 1
ATOM 738 O O . ARG A 1 99 ? -17.752 -16.901 -1.737 1.00 49.00 99 ARG A O 1
ATOM 745 N N . ALA A 1 100 ? -18.538 -18.718 -0.657 1.00 43.22 100 ALA A N 1
ATOM 746 C CA . ALA A 1 100 ? -18.430 -19.618 -1.795 1.00 43.22 100 ALA A CA 1
ATOM 747 C C . ALA A 1 100 ? -19.208 -19.002 -2.971 1.00 43.22 100 ALA A C 1
ATOM 749 O O . ALA A 1 100 ? -20.422 -18.837 -2.875 1.00 43.22 100 ALA A O 1
ATOM 750 N N . GLY A 1 101 ? -18.510 -18.572 -4.027 1.00 48.34 101 GLY A N 1
ATOM 751 C CA . GLY A 1 101 ? -19.167 -17.961 -5.185 1.00 48.34 101 GLY A CA 1
ATOM 752 C C . GLY A 1 101 ? -18.329 -17.027 -6.055 1.00 48.34 101 GLY A C 1
ATOM 753 O O . GLY A 1 101 ? -18.695 -16.845 -7.210 1.00 48.34 101 GLY A O 1
ATOM 754 N N . THR A 1 102 ? -17.218 -16.453 -5.581 1.00 48.09 102 THR A N 1
ATOM 755 C CA . THR A 1 102 ? -16.411 -15.569 -6.445 1.00 48.09 102 THR A CA 1
ATOM 756 C C . THR A 1 102 ? -15.469 -16.396 -7.329 1.00 48.09 102 THR A C 1
ATOM 758 O O . THR A 1 102 ? -14.589 -17.072 -6.787 1.00 48.09 102 THR A O 1
ATOM 761 N N . PRO A 1 103 ? -15.606 -16.373 -8.669 1.00 43.53 103 PRO A N 1
ATOM 762 C CA . PRO A 1 103 ? -14.715 -17.114 -9.552 1.00 43.53 103 PRO A CA 1
ATOM 763 C C . PRO A 1 103 ? -13.304 -16.529 -9.470 1.00 43.53 103 PRO A C 1
ATOM 765 O O . PRO A 1 103 ? -13.105 -15.335 -9.690 1.00 43.53 103 PRO A O 1
ATOM 768 N N . VAL A 1 104 ? -12.315 -17.371 -9.173 1.00 52.69 104 VAL A N 1
ATOM 769 C CA . VAL A 1 104 ? -10.902 -17.025 -9.362 1.00 52.69 104 VAL A CA 1
ATOM 770 C C . VAL A 1 104 ? -10.624 -17.112 -10.867 1.00 52.69 104 VAL A C 1
ATOM 772 O O . VAL A 1 104 ? -10.826 -18.189 -11.436 1.00 52.69 104 VAL A O 1
ATOM 775 N N . PRO A 1 105 ? -10.195 -16.028 -11.542 1.00 52.78 105 PRO A N 1
ATOM 776 C CA . PRO A 1 105 ? -9.884 -16.098 -12.963 1.00 52.78 105 PRO A CA 1
ATOM 777 C C . PRO A 1 105 ? -8.745 -17.103 -13.195 1.00 52.78 105 PRO A C 1
ATOM 779 O O . PRO A 1 105 ? -7.796 -17.153 -12.400 1.00 52.78 105 PRO A O 1
ATOM 782 N N . PRO A 1 106 ? -8.827 -17.932 -14.253 1.00 52.50 106 PRO A N 1
ATOM 783 C CA . PRO A 1 106 ? -7.819 -18.942 -14.517 1.00 52.50 106 PRO A CA 1
ATOM 784 C C . PRO A 1 106 ? -6.459 -18.280 -14.720 1.00 52.50 106 PRO A C 1
ATOM 786 O O . PRO A 1 106 ? -6.315 -17.266 -15.404 1.00 52.50 106 PRO A O 1
ATOM 789 N N . ARG A 1 107 ? -5.448 -18.877 -14.092 1.00 51.44 107 ARG A N 1
ATOM 790 C CA . ARG A 1 107 ? -4.054 -18.460 -14.201 1.00 51.44 107 ARG A CA 1
ATOM 791 C C . ARG A 1 107 ? -3.657 -18.571 -15.674 1.00 51.44 107 ARG A C 1
ATOM 793 O O . ARG A 1 107 ? -3.668 -19.679 -16.206 1.00 51.44 107 ARG A O 1
ATOM 800 N N . ALA A 1 108 ? -3.351 -17.443 -16.317 1.00 51.34 108 ALA A N 1
ATOM 801 C CA . ALA A 1 108 ? -2.922 -17.423 -17.713 1.00 51.34 108 ALA A CA 1
ATOM 802 C C . ALA A 1 108 ? -1.779 -18.432 -17.910 1.00 51.34 108 ALA A C 1
ATOM 804 O O . ALA A 1 108 ? -0.764 -18.385 -17.203 1.00 51.34 108 ALA A O 1
ATOM 805 N N . ALA A 1 109 ? -2.017 -19.403 -18.794 1.00 48.00 109 ALA A N 1
ATOM 806 C CA . ALA A 1 109 ? -1.024 -20.379 -19.200 1.00 48.00 109 ALA A CA 1
ATOM 807 C C . ALA A 1 109 ? 0.116 -19.663 -19.939 1.00 48.00 109 ALA A C 1
ATOM 809 O O . ALA A 1 109 ? -0.092 -18.612 -20.540 1.00 48.00 109 ALA A O 1
ATOM 810 N N . ARG A 1 110 ? 1.306 -20.234 -19.770 1.00 54.09 110 ARG A N 1
ATOM 811 C CA . ARG A 1 110 ? 2.626 -19.702 -20.121 1.00 54.09 110 ARG A CA 1
ATOM 812 C C . ARG A 1 110 ? 2.767 -19.286 -21.578 1.00 54.09 110 ARG A C 1
ATOM 814 O O . ARG A 1 110 ? 2.187 -19.986 -22.433 1.00 54.09 110 ARG A O 1
#

Mean predicted aligned error: 7.62 Å

Sequence (110 aa):
IAATALRELPAYLIGVRCPLDVVMRRRDADRTGVYAQTPPGGGIPEPVLRWQHAVHVPGVYDLEVNTSLSTPEECAGAILTRLTAGPGVAFAQLSHPPRAGTPVPPRAAR

Foldseek 3Di:
DVLQVCQPPLDFFEAEDEPLVVVQVVVCVDPPPPDDHADVVGDDDPVSVVCNVPVCVLVFGLYYDYVVVDPPVVSVVVVVVSSVVDGHRRSVVVNDDPDPDDDDPDDDDD